Protein AF-A0A9D3YUE1-F1 (afdb_monomer_lite)

Structure (mmCIF, N/CA/C/O backbone):
data_AF-A0A9D3YUE1-F1
#
_entry.id   AF-A0A9D3YUE1-F1
#
loop_
_atom_site.group_PDB
_atom_site.id
_atom_site.type_symbol
_atom_site.label_atom_id
_atom_site.label_alt_id
_atom_site.label_comp_id
_atom_site.label_asym_id
_atom_site.label_e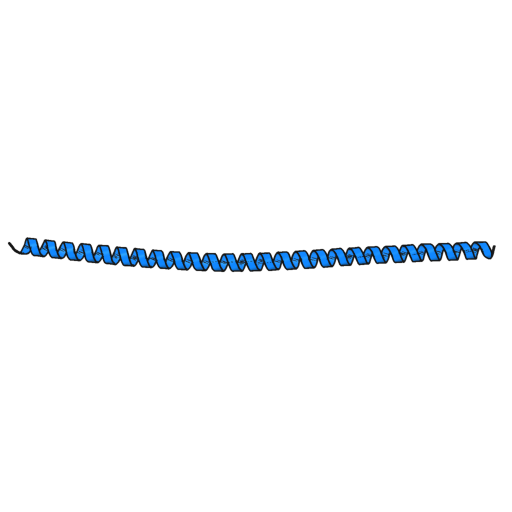ntity_id
_atom_site.label_seq_id
_atom_site.pdbx_PDB_ins_code
_atom_site.Cartn_x
_atom_site.Cartn_y
_atom_site.Cartn_z
_atom_site.occupancy
_atom_site.B_iso_or_equiv
_atom_site.auth_seq_id
_atom_site.auth_comp_id
_atom_site.auth_asym_id
_atom_site.auth_atom_id
_atom_site.pdbx_PDB_model_num
ATOM 1 N N . MET A 1 1 ? 43.456 -5.853 -62.060 1.00 54.56 1 MET A N 1
ATOM 2 C CA . MET A 1 1 ? 42.392 -4.876 -61.725 1.00 54.56 1 MET A CA 1
ATOM 3 C C . MET A 1 1 ? 41.657 -5.330 -60.462 1.00 54.56 1 MET A C 1
ATOM 5 O O . MET A 1 1 ? 40.556 -4.873 -60.202 1.00 54.56 1 MET A O 1
ATOM 9 N N . ASP A 1 2 ? 42.297 -6.190 -59.663 1.00 61.81 2 ASP A N 1
ATOM 10 C CA . ASP A 1 2 ? 41.581 -7.147 -58.814 1.00 61.81 2 ASP A CA 1
ATOM 11 C C . ASP A 1 2 ? 41.671 -6.745 -57.335 1.00 61.81 2 ASP A C 1
ATOM 13 O O . ASP A 1 2 ? 40.672 -6.746 -56.632 1.00 61.81 2 ASP A O 1
ATOM 17 N N . GLY A 1 3 ? 42.805 -6.176 -56.904 1.00 63.16 3 GLY A N 1
ATOM 18 C CA . GLY A 1 3 ? 42.981 -5.718 -55.518 1.00 63.16 3 GLY A CA 1
ATOM 19 C C . GLY A 1 3 ? 42.125 -4.514 -55.090 1.00 63.16 3 GLY A C 1
ATOM 20 O O . GLY A 1 3 ? 42.040 -4.231 -53.902 1.00 63.16 3 GLY A O 1
ATOM 21 N N . TRP A 1 4 ? 41.495 -3.794 -56.028 1.00 70.94 4 TRP A N 1
ATOM 22 C CA . TRP A 1 4 ? 40.568 -2.698 -55.693 1.00 70.94 4 TRP A CA 1
ATOM 23 C C . TRP A 1 4 ? 39.145 -3.207 -55.432 1.00 70.94 4 TRP A C 1
ATOM 25 O O . TRP A 1 4 ? 38.423 -2.595 -54.656 1.00 70.94 4 TRP A O 1
ATOM 35 N N . MET A 1 5 ? 38.748 -4.317 -56.066 1.00 70.25 5 MET A N 1
ATOM 36 C CA . MET A 1 5 ? 37.482 -4.994 -55.768 1.00 70.25 5 MET A CA 1
ATOM 37 C C . MET A 1 5 ? 37.584 -5.767 -54.456 1.00 70.25 5 MET A C 1
ATOM 39 O O . MET A 1 5 ? 36.690 -5.634 -53.626 1.00 70.25 5 MET A O 1
ATOM 43 N N . ASP A 1 6 ? 38.698 -6.473 -54.243 1.00 70.88 6 ASP A N 1
ATOM 44 C CA . ASP A 1 6 ? 38.929 -7.245 -53.018 1.00 70.88 6 ASP A CA 1
ATOM 45 C C . ASP A 1 6 ? 38.961 -6.332 -51.782 1.00 70.88 6 ASP A C 1
ATOM 47 O O . ASP A 1 6 ? 38.195 -6.529 -50.846 1.00 70.88 6 ASP A O 1
ATOM 51 N N . GLY A 1 7 ? 39.731 -5.236 -51.816 1.00 76.62 7 GLY A N 1
ATOM 52 C CA . GLY A 1 7 ? 39.797 -4.302 -50.684 1.00 76.62 7 GLY A CA 1
ATOM 53 C C . GLY A 1 7 ? 38.493 -3.541 -50.401 1.00 76.62 7 GLY A C 1
ATOM 54 O O . GLY A 1 7 ? 38.276 -3.093 -49.277 1.00 76.62 7 GLY A O 1
ATOM 55 N N . TRP A 1 8 ? 37.619 -3.386 -51.401 1.00 79.19 8 TRP A N 1
ATOM 56 C CA . TRP A 1 8 ? 36.313 -2.746 -51.217 1.00 79.19 8 TRP A CA 1
ATOM 57 C C . TRP A 1 8 ? 35.271 -3.724 -50.665 1.00 79.19 8 TRP A C 1
ATOM 59 O O . TRP A 1 8 ? 34.458 -3.330 -49.834 1.00 79.19 8 TRP A O 1
ATOM 69 N N . MET A 1 9 ? 35.312 -4.994 -51.084 1.00 77.12 9 MET A N 1
ATOM 70 C CA . MET A 1 9 ? 34.488 -6.059 -50.503 1.00 77.12 9 MET A CA 1
ATOM 71 C C . MET A 1 9 ? 34.874 -6.341 -49.052 1.00 77.12 9 MET A C 1
ATOM 73 O O . MET A 1 9 ? 33.980 -6.380 -48.209 1.00 77.12 9 MET A O 1
ATOM 77 N N . ASP A 1 10 ? 36.171 -6.456 -48.757 1.00 78.31 10 ASP A N 1
ATOM 78 C CA . ASP A 1 10 ? 36.662 -6.727 -47.403 1.00 78.31 10 ASP A CA 1
ATOM 79 C C . ASP A 1 10 ? 36.312 -5.576 -46.453 1.00 78.31 10 ASP A C 1
ATOM 81 O O . ASP A 1 10 ? 35.676 -5.788 -45.427 1.00 78.31 10 ASP A O 1
ATOM 85 N N . GLY A 1 11 ? 36.601 -4.326 -46.836 1.00 79.94 11 GLY A N 1
ATOM 86 C CA . GLY A 1 11 ? 36.287 -3.169 -45.991 1.00 79.94 11 GLY A CA 1
ATOM 87 C C . GLY A 1 11 ? 34.786 -2.946 -45.769 1.00 79.94 11 GLY A C 1
ATOM 88 O O . GLY A 1 11 ? 34.388 -2.405 -44.736 1.00 79.94 11 GLY A O 1
ATOM 89 N N . TRP A 1 12 ? 33.940 -3.355 -46.720 1.00 82.50 12 TRP A N 1
ATOM 90 C CA . TRP A 1 12 ? 32.488 -3.263 -46.574 1.00 82.50 12 TRP A CA 1
ATOM 91 C C . TRP A 1 12 ? 31.913 -4.413 -45.741 1.00 82.50 12 TRP A C 1
ATOM 93 O O . TRP A 1 12 ? 31.025 -4.165 -44.929 1.00 82.50 12 TRP A O 1
ATOM 103 N N .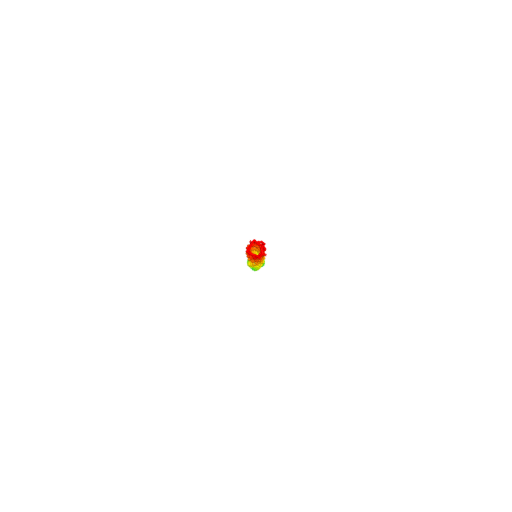 MET A 1 13 ? 32.422 -5.643 -45.895 1.00 79.75 13 MET A N 1
ATOM 104 C CA . MET A 1 13 ? 32.032 -6.772 -45.041 1.00 79.75 13 MET A CA 1
ATOM 105 C C . MET A 1 13 ? 32.469 -6.558 -43.596 1.00 79.75 13 MET A C 1
ATOM 107 O O . MET A 1 13 ? 31.631 -6.729 -42.716 1.00 79.75 13 MET A O 1
ATOM 111 N N . ASP A 1 14 ? 33.708 -6.125 -43.359 1.00 80.56 14 ASP A N 1
ATOM 112 C CA . ASP A 1 14 ? 34.220 -5.875 -42.008 1.00 80.56 14 ASP A CA 1
ATOM 113 C C . ASP A 1 14 ? 33.450 -4.731 -41.343 1.00 80.56 14 ASP A C 1
ATOM 115 O O . ASP A 1 14 ? 32.891 -4.897 -40.265 1.00 80.56 14 ASP A O 1
ATOM 119 N N . GLY A 1 15 ? 33.300 -3.588 -42.023 1.00 80.25 15 GLY A N 1
ATOM 120 C CA . GLY A 1 15 ? 32.586 -2.443 -41.453 1.00 80.25 15 GLY A CA 1
ATOM 121 C C . GLY A 1 15 ? 31.093 -2.697 -41.215 1.00 80.25 15 GLY A C 1
ATOM 122 O O . GLY A 1 15 ? 30.510 -2.129 -40.289 1.00 80.25 15 GLY A O 1
ATOM 123 N N . TRP A 1 16 ? 30.458 -3.536 -42.039 1.00 82.19 16 TRP A N 1
ATOM 124 C CA . TRP A 1 16 ? 29.053 -3.897 -41.861 1.00 82.19 16 TRP A CA 1
ATOM 125 C C . TRP A 1 16 ? 28.859 -4.987 -40.805 1.00 82.19 16 TRP A C 1
ATOM 127 O O . TRP A 1 16 ? 27.925 -4.871 -40.016 1.00 82.19 16 TRP A O 1
ATOM 137 N N . MET A 1 17 ? 29.727 -6.007 -40.750 1.00 79.19 17 MET A N 1
ATOM 138 C CA . MET A 1 17 ? 29.691 -7.010 -39.681 1.00 79.19 17 MET A CA 1
ATOM 139 C C . MET A 1 17 ? 29.975 -6.365 -38.333 1.00 79.19 17 MET A C 1
ATOM 141 O O . MET A 1 17 ? 29.146 -6.523 -37.447 1.00 79.19 17 MET A O 1
ATOM 145 N N . ASP A 1 18 ? 31.048 -5.589 -38.195 1.00 80.62 18 ASP A N 1
ATOM 146 C CA . ASP A 1 18 ? 31.399 -4.964 -36.917 1.00 80.62 18 ASP A CA 1
ATOM 147 C C . ASP A 1 18 ? 30.311 -3.974 -36.485 1.00 80.62 18 ASP A C 1
ATOM 149 O O . ASP A 1 18 ? 29.754 -4.083 -35.398 1.00 80.62 18 ASP A O 1
ATOM 153 N N . GLY A 1 19 ? 29.896 -3.063 -37.372 1.00 79.75 19 GLY A N 1
ATOM 154 C CA . GLY A 1 19 ? 28.900 -2.048 -37.020 1.00 79.75 19 GLY A CA 1
ATOM 155 C C . GLY A 1 19 ? 27.510 -2.612 -36.712 1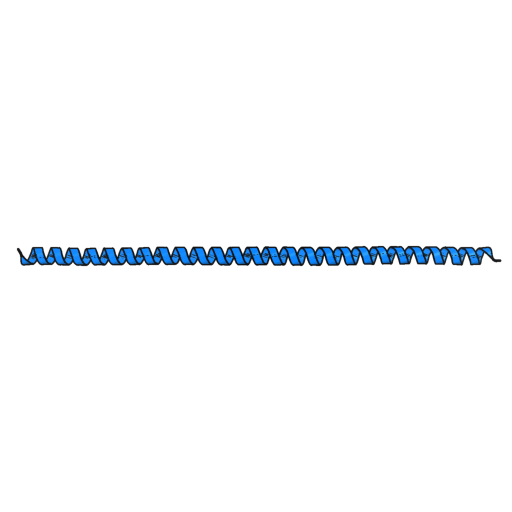.00 79.75 19 GLY A C 1
ATOM 156 O O . GLY A 1 19 ? 26.798 -2.076 -35.860 1.00 79.75 19 GLY A O 1
ATOM 157 N N . TRP A 1 20 ? 27.097 -3.680 -37.401 1.00 81.50 20 TRP A N 1
ATOM 158 C CA . TRP A 1 20 ? 25.806 -4.316 -37.145 1.00 81.50 20 TRP A CA 1
ATOM 159 C C . TRP A 1 20 ? 25.854 -5.226 -35.921 1.00 81.50 20 TRP A C 1
ATOM 161 O O . TRP A 1 20 ? 24.903 -5.235 -35.145 1.00 81.50 20 TRP A O 1
ATOM 171 N N . MET A 1 21 ? 26.942 -5.969 -35.734 1.00 78.44 21 MET A N 1
ATOM 172 C CA . MET A 1 21 ? 27.091 -6.905 -34.627 1.00 78.44 21 MET A CA 1
ATOM 173 C C . MET A 1 21 ? 27.294 -6.164 -33.304 1.00 78.44 21 MET A C 1
ATOM 175 O O . MET A 1 21 ? 26.582 -6.480 -32.354 1.00 78.44 21 MET A O 1
ATOM 179 N N . ASP A 1 22 ? 28.132 -5.123 -33.275 1.00 80.19 22 ASP A N 1
ATOM 180 C CA . ASP A 1 22 ? 28.326 -4.274 -32.093 1.00 80.19 22 ASP A CA 1
ATOM 181 C C . ASP A 1 22 ? 27.056 -3.474 -31.789 1.00 80.19 22 ASP A C 1
ATOM 183 O O . ASP A 1 22 ? 26.518 -3.542 -30.690 1.00 80.19 22 ASP A O 1
ATOM 187 N N . GLY A 1 23 ? 26.485 -2.786 -32.784 1.00 79.19 23 GLY A N 1
ATOM 188 C CA . GLY A 1 23 ? 25.296 -1.959 -32.565 1.00 79.19 23 GLY A CA 1
ATOM 189 C C . GLY A 1 23 ? 24.053 -2.758 -32.159 1.00 79.19 23 GLY A C 1
ATOM 190 O O . GLY A 1 23 ? 23.216 -2.261 -31.402 1.00 79.19 23 GLY A O 1
ATOM 191 N N . TRP A 1 24 ? 23.913 -3.990 -32.654 1.00 80.50 24 TRP A N 1
ATOM 192 C CA . TRP A 1 24 ? 22.803 -4.864 -32.286 1.00 80.50 24 TRP A CA 1
ATOM 193 C C . TRP A 1 24 ? 23.044 -5.583 -30.958 1.00 80.50 24 TRP A C 1
ATOM 195 O O . TRP A 1 24 ? 22.104 -5.661 -30.170 1.00 80.50 24 TRP A O 1
ATOM 205 N N . MET A 1 25 ? 24.260 -6.074 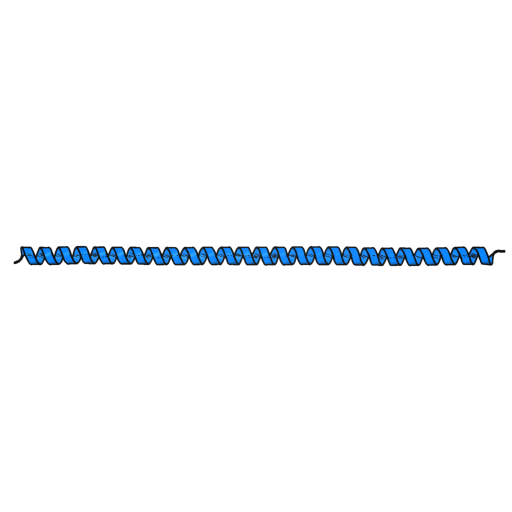-30.677 1.00 77.88 25 MET A N 1
ATOM 206 C CA . MET A 1 25 ? 24.566 -6.667 -29.369 1.00 77.88 25 MET A CA 1
ATOM 207 C C . MET A 1 25 ? 24.466 -5.632 -28.259 1.00 77.88 25 MET A C 1
ATOM 209 O O . MET A 1 25 ? 23.754 -5.899 -27.298 1.00 77.88 25 MET A O 1
ATOM 213 N N . ASP A 1 26 ? 25.089 -4.464 -28.412 1.00 80.44 26 ASP A N 1
ATOM 214 C CA . ASP A 1 26 ? 25.088 -3.425 -27.379 1.00 80.44 26 ASP A CA 1
ATOM 215 C C . ASP A 1 26 ? 23.677 -2.872 -27.184 1.00 80.44 26 ASP A C 1
ATOM 217 O O . ASP A 1 26 ? 23.143 -2.886 -26.082 1.00 80.44 26 ASP A O 1
ATOM 221 N N . GLY A 1 27 ? 22.993 -2.486 -28.267 1.00 79.06 27 GLY A N 1
ATOM 222 C CA . GLY A 1 27 ? 21.648 -1.917 -28.161 1.00 79.06 27 GLY A CA 1
ATOM 223 C C . GLY A 1 27 ? 20.600 -2.897 -27.623 1.00 79.06 27 GLY A C 1
ATOM 224 O O . GLY A 1 27 ? 19.660 -2.483 -26.941 1.00 79.06 27 GLY A O 1
ATOM 225 N N . TRP A 1 28 ? 20.735 -4.192 -27.925 1.00 80.50 28 TRP A N 1
ATOM 226 C CA . TRP A 1 28 ? 19.810 -5.210 -27.431 1.00 80.50 28 TRP A CA 1
ATOM 227 C C . TRP A 1 28 ? 20.156 -5.681 -26.019 1.00 80.50 28 TRP A C 1
ATOM 229 O O . TRP A 1 28 ? 19.235 -5.826 -25.218 1.00 80.50 28 TRP A O 1
ATOM 239 N N . MET A 1 29 ? 21.438 -5.892 -25.692 1.00 77.19 29 MET A N 1
ATOM 240 C CA . MET A 1 29 ? 21.846 -6.216 -24.321 1.00 77.19 29 MET A CA 1
ATOM 241 C C . MET A 1 29 ? 21.530 -5.059 -23.388 1.00 77.19 29 MET A C 1
ATOM 243 O O . MET A 1 29 ? 20.820 -5.298 -22.421 1.00 77.19 29 MET A O 1
ATOM 247 N N . ASP A 1 30 ? 21.952 -3.834 -23.695 1.00 79.62 30 ASP A N 1
ATOM 248 C CA . ASP A 1 30 ? 21.729 -2.689 -22.808 1.00 79.62 30 ASP A CA 1
ATOM 249 C C . ASP A 1 30 ? 20.233 -2.398 -22.676 1.00 79.62 30 ASP A C 1
ATOM 251 O O . ASP A 1 30 ? 19.697 -2.356 -21.576 1.00 79.62 30 ASP A O 1
ATOM 255 N N . GLY A 1 31 ? 19.498 -2.312 -23.790 1.00 78.56 31 GLY A N 1
ATOM 256 C CA . GLY A 1 31 ? 18.071 -1.987 -23.743 1.00 78.56 31 GLY A CA 1
ATOM 257 C C . GLY A 1 31 ? 17.208 -3.053 -23.058 1.00 78.56 31 GLY A C 1
ATOM 258 O O . GLY A 1 31 ? 16.227 -2.721 -22.390 1.00 78.56 31 GLY A O 1
ATOM 259 N N . TRP A 1 32 ? 17.542 -4.336 -23.223 1.00 80.50 32 TRP A N 1
ATOM 260 C CA . TRP A 1 32 ? 16.805 -5.418 -22.571 1.00 80.50 32 TRP A CA 1
ATOM 261 C C . TRP A 1 32 ? 17.213 -5.582 -21.110 1.00 80.50 32 TRP A C 1
ATOM 263 O O . TRP A 1 32 ? 16.348 -5.799 -20.264 1.00 80.50 32 TRP A O 1
ATOM 273 N N . MET A 1 33 ? 18.505 -5.469 -20.812 1.00 76.75 33 MET A N 1
ATOM 274 C CA . MET A 1 33 ? 19.033 -5.619 -19.464 1.00 76.75 33 MET A CA 1
ATOM 275 C C . MET A 1 33 ? 18.616 -4.434 -18.593 1.00 76.75 33 MET A C 1
ATOM 277 O O . MET A 1 33 ? 18.038 -4.681 -17.543 1.00 76.75 33 MET A O 1
ATOM 281 N N . ASP A 1 34 ? 18.752 -3.192 -19.063 1.00 79.62 34 ASP A N 1
ATOM 282 C CA . ASP A 1 34 ? 18.293 -2.001 -18.335 1.00 79.62 34 ASP A CA 1
ATOM 283 C C . ASP A 1 34 ? 16.768 -1.995 -18.208 1.00 79.62 34 ASP A C 1
ATOM 285 O O . ASP A 1 34 ? 16.229 -1.896 -17.113 1.00 79.62 34 ASP A O 1
ATOM 289 N N . GLY A 1 35 ? 16.033 -2.200 -19.307 1.00 77.25 35 GLY A N 1
ATOM 290 C CA . GLY A 1 35 ? 14.570 -2.132 -19.274 1.00 77.25 35 GLY A CA 1
ATOM 291 C C . GLY A 1 35 ? 13.917 -3.225 -18.421 1.00 77.25 35 GLY A C 1
ATOM 292 O O . GLY A 1 35 ? 12.890 -2.986 -17.782 1.00 77.25 35 GLY A O 1
ATOM 293 N N . TRP A 1 36 ? 14.488 -4.432 -18.407 1.00 79.69 36 TRP A N 1
ATOM 294 C CA . TRP A 1 36 ? 13.980 -5.527 -17.584 1.00 79.69 36 TRP A CA 1
ATOM 295 C C . TRP A 1 36 ? 14.432 -5.405 -16.131 1.00 79.69 36 TRP A C 1
ATOM 297 O O . TRP A 1 36 ? 13.632 -5.662 -15.235 1.00 79.69 36 TRP A O 1
ATOM 307 N N . MET A 1 37 ? 15.682 -5.004 -15.894 1.00 76.19 37 MET A N 1
ATOM 308 C CA . MET A 1 37 ? 16.222 -4.860 -14.549 1.00 76.19 37 MET A CA 1
ATOM 309 C C . MET A 1 37 ? 15.583 -3.666 -13.839 1.00 76.19 37 MET A C 1
ATOM 311 O O . MET A 1 37 ? 15.041 -3.872 -12.762 1.00 76.19 37 MET A O 1
ATOM 315 N N . ASP A 1 38 ? 15.506 -2.492 -14.468 1.00 78.44 38 ASP A N 1
ATOM 316 C CA . ASP A 1 38 ? 14.848 -1.314 -13.890 1.00 78.44 38 ASP A CA 1
ATOM 317 C C . ASP A 1 38 ? 13.344 -1.550 -13.733 1.00 78.44 38 ASP A C 1
ATOM 319 O O . ASP A 1 38 ? 12.797 -1.411 -12.646 1.00 78.44 38 ASP A O 1
ATOM 323 N N . GLY A 1 39 ? 12.656 -2.016 -14.781 1.00 76.50 39 GLY A N 1
ATOM 324 C CA . GLY A 1 39 ? 11.203 -2.198 -14.726 1.00 76.50 39 GLY A CA 1
ATOM 325 C C . GLY A 1 39 ? 10.746 -3.261 -13.721 1.00 76.50 39 GLY A C 1
ATOM 326 O O . GLY A 1 39 ? 9.688 -3.123 -13.103 1.00 76.50 39 GLY A O 1
ATOM 327 N N . TRP A 1 40 ? 11.521 -4.336 -13.551 1.00 79.00 40 TRP A N 1
ATOM 328 C CA . TRP A 1 40 ? 11.203 -5.381 -12.580 1.00 79.00 40 TRP A CA 1
ATOM 329 C C . TRP A 1 40 ? 11.625 -4.993 -11.165 1.00 79.00 40 TRP A C 1
ATOM 331 O O . TRP A 1 40 ? 10.883 -5.262 -10.222 1.00 79.00 40 TRP A O 1
ATOM 341 N N . MET A 1 41 ? 12.787 -4.359 -11.014 1.00 75.38 41 MET A N 1
ATOM 342 C CA . MET A 1 41 ? 13.306 -3.956 -9.714 1.00 75.38 41 MET A CA 1
ATOM 343 C C . MET A 1 41 ? 12.492 -2.793 -9.145 1.00 75.38 41 MET A C 1
ATOM 345 O O . MET A 1 41 ? 12.020 -2.930 -8.023 1.00 75.38 41 MET A O 1
ATOM 349 N N . ASP A 1 42 ? 12.193 -1.753 -9.926 1.00 77.94 42 ASP A N 1
ATOM 350 C CA . ASP A 1 42 ? 11.333 -0.642 -9.496 1.00 77.94 42 ASP A CA 1
ATOM 351 C C . ASP A 1 42 ? 9.904 -1.129 -9.245 1.00 77.94 42 ASP A C 1
ATOM 353 O O . ASP A 1 42 ? 9.356 -0.940 -8.165 1.00 77.94 42 ASP A O 1
ATOM 357 N N . GLY A 1 43 ? 9.301 -1.859 -10.190 1.00 75.62 43 GLY A N 1
ATOM 358 C CA . GLY A 1 43 ? 7.911 -2.302 -10.047 1.00 75.62 43 GLY A CA 1
ATOM 359 C C . GLY A 1 43 ? 7.682 -3.264 -8.876 1.00 75.62 43 GLY A C 1
ATOM 360 O O . GLY A 1 43 ? 6.625 -3.234 -8.242 1.00 75.62 43 GLY A O 1
ATOM 361 N N . TRP A 1 44 ? 8.653 -4.131 -8.580 1.00 78.62 44 TRP A N 1
ATOM 362 C CA . TRP A 1 44 ? 8.558 -5.056 -7.452 1.00 78.62 44 TRP A CA 1
ATOM 363 C C . TRP A 1 44 ? 8.911 -4.382 -6.130 1.00 78.62 44 TRP A C 1
ATOM 365 O O . TRP A 1 44 ? 8.242 -4.634 -5.130 1.00 78.62 44 TRP A O 1
ATOM 375 N N . MET A 1 45 ? 9.936 -3.530 -6.117 1.00 75.06 45 MET A N 1
ATOM 376 C CA . MET A 1 45 ? 10.390 -2.854 -4.910 1.00 75.06 45 MET A CA 1
ATOM 377 C C . MET A 1 45 ? 9.388 -1.779 -4.483 1.00 75.06 45 MET A C 1
ATOM 379 O O . MET A 1 45 ? 8.962 -1.825 -3.336 1.00 75.06 45 MET A O 1
ATOM 383 N N . ASP A 1 46 ? 8.906 -0.934 -5.396 1.00 76.81 46 ASP A N 1
ATOM 384 C CA . ASP A 1 46 ? 7.872 0.068 -5.105 1.00 76.81 46 ASP A CA 1
ATOM 385 C C . ASP A 1 46 ? 6.545 -0.609 -4.754 1.00 76.81 46 ASP A C 1
ATOM 387 O O . ASP A 1 46 ? 5.968 -0.362 -3.702 1.00 76.81 46 ASP A O 1
ATOM 391 N N . GLY A 1 47 ? 6.077 -1.556 -5.575 1.00 74.94 47 GLY A N 1
ATOM 392 C CA . GLY A 1 47 ? 4.780 -2.200 -5.349 1.00 74.94 47 GLY A CA 1
ATOM 393 C C . GLY A 1 47 ? 4.711 -3.014 -4.052 1.00 74.94 47 GLY A C 1
ATOM 394 O O . GLY A 1 47 ? 3.662 -3.070 -3.405 1.00 74.94 47 GLY A O 1
ATOM 395 N N . TRP A 1 48 ? 5.813 -3.660 -3.661 1.00 78.12 48 TRP A N 1
ATOM 396 C CA . TRP A 1 48 ? 5.873 -4.419 -2.414 1.00 78.12 48 TRP A CA 1
ATOM 397 C C . TRP A 1 48 ? 6.118 -3.516 -1.209 1.00 78.12 48 TRP A C 1
ATOM 399 O O . TRP A 1 48 ? 5.492 -3.723 -0.172 1.00 78.12 48 TRP A O 1
ATOM 409 N N . MET A 1 49 ? 7.000 -2.524 -1.333 1.00 75.38 49 MET A N 1
ATOM 410 C CA . MET A 1 49 ? 7.328 -1.620 -0.238 1.00 75.38 49 MET A CA 1
ATOM 411 C C . MET A 1 49 ? 6.155 -0.688 0.063 1.00 75.38 49 MET A C 1
ATOM 413 O O . MET A 1 49 ? 5.733 -0.661 1.212 1.00 75.38 49 MET A O 1
ATOM 417 N N . ASP A 1 50 ? 5.549 -0.053 -0.941 1.00 76.94 50 ASP A N 1
ATOM 418 C CA . ASP A 1 50 ? 4.379 0.813 -0.753 1.00 76.94 50 ASP A CA 1
ATOM 419 C C . ASP A 1 50 ? 3.171 -0.002 -0.285 1.00 76.94 50 ASP A C 1
ATOM 421 O O . ASP A 1 50 ? 2.571 0.294 0.741 1.00 76.94 50 ASP A O 1
ATOM 425 N N . GLY A 1 51 ? 2.851 -1.110 -0.962 1.00 75.12 51 GLY A N 1
ATOM 426 C CA . GLY A 1 51 ? 1.677 -1.915 -0.614 1.00 75.12 51 GLY A CA 1
ATOM 427 C C . GLY A 1 51 ? 1.752 -2.551 0.779 1.00 75.12 51 GLY A C 1
ATOM 428 O O . GLY A 1 51 ? 0.733 -2.679 1.462 1.00 75.12 51 GLY A O 1
ATOM 429 N N . TRP A 1 52 ? 2.945 -2.964 1.212 1.00 78.69 52 TRP A N 1
ATOM 430 C CA . TRP A 1 52 ? 3.137 -3.534 2.544 1.00 78.69 52 TRP A CA 1
ATOM 431 C C . TRP A 1 52 ? 3.236 -2.454 3.617 1.00 78.69 52 TRP A C 1
ATOM 433 O O . TRP A 1 52 ? 2.663 -2.622 4.690 1.00 78.69 52 TRP A O 1
ATOM 443 N N . MET A 1 53 ? 3.936 -1.354 3.338 1.00 76.12 53 MET A N 1
ATOM 444 C CA . MET A 1 53 ? 4.127 -0.272 4.294 1.00 76.12 53 MET A CA 1
ATOM 445 C C . MET A 1 53 ? 2.826 0.501 4.510 1.00 76.12 53 MET A C 1
ATOM 447 O O . MET A 1 53 ? 2.432 0.638 5.662 1.00 76.12 53 MET A O 1
ATOM 451 N N . ASP A 1 54 ? 2.102 0.871 3.452 1.00 76.94 54 ASP A N 1
ATOM 452 C CA . ASP A 1 54 ? 0.798 1.538 3.560 1.00 76.94 54 ASP A CA 1
ATOM 453 C C . ASP A 1 54 ? -0.237 0.605 4.192 1.00 76.94 54 ASP A C 1
ATOM 455 O O . ASP A 1 54 ? -0.862 0.944 5.190 1.00 76.94 54 ASP A O 1
ATOM 459 N N . GLY A 1 55 ? -0.368 -0.629 3.693 1.00 75.75 55 GLY A N 1
ATOM 460 C CA . GLY A 1 55 ? -1.374 -1.562 4.206 1.00 75.75 55 GLY A CA 1
ATOM 461 C C . GLY A 1 55 ? -1.158 -1.959 5.670 1.00 75.75 55 GLY A C 1
ATOM 462 O O . GLY A 1 55 ? -2.123 -2.161 6.411 1.00 75.75 55 GLY A O 1
ATOM 463 N N . TRP A 1 56 ? 0.099 -2.081 6.104 1.00 79.19 56 TRP A N 1
ATOM 464 C CA . TRP A 1 56 ? 0.421 -2.398 7.494 1.00 79.19 56 TRP A CA 1
ATOM 465 C C . TRP A 1 56 ? 0.329 -1.170 8.394 1.00 79.19 56 TRP A C 1
ATOM 467 O O . TRP A 1 56 ? -0.183 -1.281 9.505 1.00 79.19 56 TRP A O 1
ATOM 477 N N . MET A 1 57 ? 0.798 -0.013 7.927 1.00 76.25 57 MET A N 1
ATOM 478 C CA . MET A 1 57 ? 0.781 1.220 8.702 1.00 76.25 57 MET A CA 1
ATOM 479 C C . MET A 1 57 ? -0.647 1.738 8.868 1.00 76.25 57 MET A C 1
ATOM 481 O O . MET A 1 57 ? -1.044 1.953 10.006 1.00 76.25 57 MET A O 1
ATOM 485 N N . ASP A 1 58 ? -1.447 1.807 7.803 1.00 77.94 58 ASP A N 1
ATOM 486 C CA . ASP A 1 58 ? -2.853 2.224 7.875 1.00 77.94 58 ASP A CA 1
ATOM 487 C C . ASP A 1 58 ? -3.675 1.222 8.691 1.00 77.94 58 ASP A C 1
ATOM 489 O O . ASP A 1 58 ? -4.326 1.584 9.666 1.00 77.94 58 ASP A O 1
ATOM 493 N N . GLY A 1 59 ? -3.583 -0.076 8.378 1.00 76.19 59 GLY A N 1
ATOM 494 C CA . GLY A 1 59 ? -4.378 -1.095 9.069 1.00 76.19 59 GLY A CA 1
ATOM 495 C C . GLY A 1 59 ? -4.048 -1.232 10.560 1.00 76.19 59 GLY A C 1
ATOM 496 O O . GLY A 1 59 ? -4.937 -1.501 11.372 1.00 76.19 59 GLY A O 1
ATOM 497 N N . TRP A 1 60 ? -2.779 -1.061 10.940 1.00 80.69 60 TRP A N 1
ATOM 498 C CA . TRP A 1 60 ? -2.364 -1.122 12.340 1.00 80.69 60 TRP A CA 1
ATOM 499 C C . TRP A 1 60 ? -2.648 0.182 13.077 1.00 80.69 60 TRP A C 1
ATOM 501 O O . TRP A 1 60 ? -3.104 0.137 14.217 1.00 80.69 60 TRP A O 1
ATOM 511 N N . MET A 1 61 ? -2.398 1.330 12.446 1.00 76.88 61 MET A N 1
ATOM 512 C CA . MET A 1 61 ? -2.595 2.636 13.062 1.00 76.88 61 MET A CA 1
ATOM 513 C C . MET A 1 61 ? -4.083 2.937 13.235 1.00 76.88 61 MET A C 1
ATOM 515 O O . MET A 1 61 ? -4.473 3.252 14.354 1.00 76.88 61 MET A O 1
ATOM 519 N N . ASP A 1 62 ? -4.915 2.717 12.215 1.00 78.00 62 ASP A N 1
ATOM 520 C CA . ASP A 1 62 ? -6.368 2.899 12.315 1.00 78.00 62 ASP A CA 1
ATOM 521 C C . ASP A 1 62 ? -6.974 1.893 13.298 1.00 78.00 62 ASP A C 1
ATOM 523 O O . ASP A 1 62 ? -7.641 2.270 14.256 1.00 78.00 62 ASP A O 1
ATOM 527 N N . GLY A 1 63 ? -6.666 0.599 13.148 1.00 77.56 63 GLY A N 1
ATOM 528 C CA . GLY A 1 63 ? -7.245 -0.439 14.004 1.00 77.56 63 GLY A CA 1
ATOM 529 C C . GLY A 1 63 ? -6.852 -0.316 15.481 1.00 77.56 63 GLY A C 1
ATOM 530 O O . GLY A 1 63 ? -7.656 -0.613 16.367 1.00 77.56 63 GLY A O 1
ATOM 531 N N . TRP A 1 64 ? -5.620 0.113 15.767 1.00 81.81 64 TRP A N 1
ATOM 532 C CA . TRP A 1 64 ? -5.159 0.319 17.139 1.00 81.81 64 TRP A CA 1
ATOM 533 C C . TRP A 1 64 ? -5.672 1.632 17.723 1.00 81.81 64 TRP A C 1
ATOM 535 O O . TRP A 1 64 ? -6.079 1.653 18.883 1.00 81.81 64 TRP A O 1
ATOM 545 N N . MET A 1 65 ? -5.664 2.711 16.941 1.00 78.88 65 MET A N 1
ATOM 546 C CA . MET A 1 65 ? -6.082 4.028 17.404 1.00 78.88 65 MET A CA 1
ATOM 547 C C . MET A 1 65 ? -7.594 4.077 17.624 1.00 78.88 65 MET A C 1
ATOM 549 O O . MET A 1 65 ? -8.003 4.482 18.709 1.00 78.88 65 MET A O 1
ATOM 553 N N . ASP A 1 66 ? -8.398 3.562 16.691 1.00 81.50 66 ASP A N 1
ATOM 554 C CA . ASP A 1 66 ? -9.854 3.475 16.845 1.00 81.50 66 ASP A CA 1
ATOM 555 C C . ASP A 1 66 ? -10.218 2.535 17.998 1.00 81.50 66 ASP A C 1
ATOM 557 O O . ASP A 1 66 ? -10.913 2.924 18.931 1.00 81.50 66 ASP A O 1
ATOM 561 N N . GLY A 1 67 ? -9.664 1.317 18.018 1.00 81.50 67 GLY A N 1
ATOM 562 C CA . GLY A 1 67 ? -9.990 0.336 19.056 1.00 81.50 67 GLY A CA 1
ATOM 563 C C . GLY A 1 67 ? -9.579 0.767 20.469 1.00 81.50 67 GLY A C 1
ATOM 564 O O . GLY A 1 67 ? -10.273 0.459 21.441 1.00 81.50 67 GLY A O 1
ATOM 565 N N . TRP A 1 68 ? -8.456 1.476 20.609 1.00 85.38 68 TRP A N 1
ATOM 566 C CA . TRP A 1 68 ? -8.006 1.989 21.903 1.00 85.38 68 TRP A CA 1
ATOM 567 C C . TRP A 1 68 ? -8.782 3.233 22.330 1.00 85.38 68 TRP A C 1
ATOM 569 O O . TRP A 1 68 ? -9.131 3.352 23.504 1.00 85.38 68 TRP A O 1
ATOM 579 N N . MET A 1 69 ? -9.057 4.145 21.398 1.00 83.38 69 MET A N 1
ATOM 580 C CA . MET A 1 69 ? -9.761 5.389 21.684 1.00 83.38 69 MET A CA 1
ATOM 581 C C . MET A 1 69 ? -11.233 5.124 22.009 1.00 83.38 69 MET A C 1
ATOM 583 O O . MET A 1 69 ? -11.692 5.599 23.046 1.00 83.38 69 MET A O 1
ATOM 587 N N . ASP A 1 70 ? -11.917 4.290 21.222 1.00 85.69 70 ASP A N 1
ATOM 588 C CA . ASP A 1 70 ? -13.300 3.880 21.483 1.00 85.69 70 ASP A CA 1
ATOM 589 C C . ASP A 1 70 ? -13.392 3.100 22.798 1.00 85.69 70 ASP A C 1
ATOM 591 O O . ASP A 1 70 ? -14.151 3.465 23.691 1.00 85.69 70 ASP A O 1
ATOM 595 N N . GLY A 1 71 ? -12.539 2.087 22.993 1.00 86.25 71 GLY A N 1
ATOM 596 C CA . GLY A 1 71 ? -12.569 1.269 24.209 1.00 86.25 71 GLY A CA 1
ATOM 597 C C . GLY A 1 71 ? -12.242 2.046 25.491 1.00 86.25 71 GLY A C 1
ATOM 598 O O . GLY A 1 71 ? -12.794 1.756 26.554 1.00 86.25 71 GLY A O 1
ATOM 599 N N . TRP A 1 72 ? -11.346 3.035 25.419 1.00 89.12 72 TRP A N 1
ATOM 600 C CA . TRP A 1 72 ? -11.025 3.888 26.563 1.00 89.12 72 TRP A CA 1
ATOM 601 C C . TRP A 1 72 ? -12.130 4.906 26.842 1.00 89.12 72 TRP A C 1
ATOM 603 O O . TRP A 1 72 ? -12.461 5.134 28.004 1.00 89.12 72 TRP A O 1
ATOM 613 N N . MET A 1 73 ? -12.704 5.501 25.796 1.00 87.75 73 MET A N 1
ATOM 614 C CA . MET A 1 73 ? -13.757 6.503 25.917 1.00 87.75 73 MET A CA 1
ATOM 615 C C . MET A 1 73 ? -15.064 5.883 26.425 1.00 87.75 73 MET A C 1
ATOM 617 O O . MET A 1 73 ? -15.639 6.416 27.375 1.00 87.75 73 MET A O 1
ATOM 621 N N . ASP A 1 74 ? -15.454 4.721 25.894 1.00 88.94 74 ASP A N 1
ATOM 622 C CA . ASP A 1 7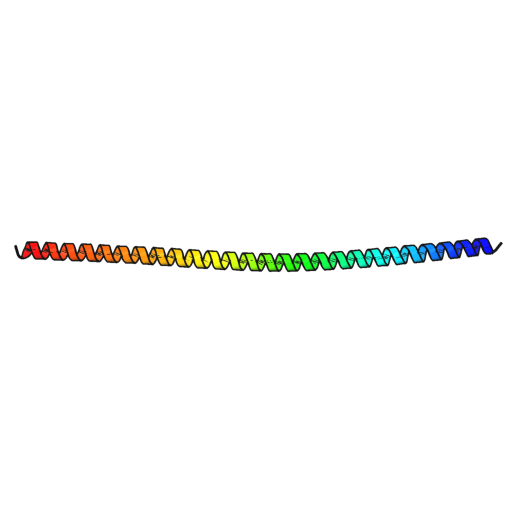4 ? -16.611 3.948 26.361 1.00 88.94 74 ASP A CA 1
ATOM 623 C C . ASP A 1 74 ? -16.421 3.513 27.817 1.00 88.94 74 ASP A C 1
ATOM 625 O O . ASP A 1 74 ? -17.256 3.798 28.672 1.00 88.94 74 ASP A O 1
ATOM 629 N N . GLY A 1 75 ? -15.269 2.918 28.150 1.00 88.75 75 GLY A N 1
ATOM 630 C CA . GLY A 1 75 ? -14.991 2.481 29.521 1.00 88.75 75 GLY A CA 1
ATOM 631 C C . GLY A 1 75 ? -14.938 3.631 30.534 1.00 88.75 75 GLY A C 1
ATOM 632 O O . GLY A 1 75 ? -15.259 3.442 31.710 1.00 88.75 75 GLY A O 1
ATOM 633 N N . TRP A 1 76 ? -14.536 4.830 30.104 1.00 90.75 76 TRP A N 1
ATOM 634 C CA . TRP A 1 76 ? -14.523 6.012 30.960 1.00 90.75 76 TRP A CA 1
ATOM 635 C C . TRP A 1 76 ? -15.920 6.611 31.139 1.00 90.75 76 TRP A C 1
ATOM 637 O O . TRP A 1 76 ? -16.251 6.983 32.264 1.00 90.75 76 TRP A O 1
ATOM 647 N N . MET A 1 77 ? -16.741 6.661 30.080 1.00 88.12 77 MET A N 1
ATOM 648 C CA . MET A 1 77 ? -18.145 7.086 30.164 1.00 88.12 77 MET A CA 1
ATOM 649 C C . MET A 1 77 ? -18.960 6.136 31.043 1.00 88.12 77 MET A C 1
ATOM 651 O O . MET A 1 77 ? -19.576 6.601 31.998 1.00 88.12 77 MET A O 1
ATOM 655 N N . ASP A 1 78 ? -18.859 4.824 30.824 1.00 90.50 78 ASP A N 1
ATOM 656 C CA . ASP A 1 78 ? -19.554 3.811 31.629 1.00 90.50 78 ASP A CA 1
ATOM 657 C C . ASP A 1 78 ? -19.168 3.896 33.116 1.00 90.50 78 ASP A C 1
ATOM 659 O O . ASP A 1 78 ? -20.002 3.762 34.015 1.00 90.50 78 ASP A O 1
ATOM 663 N N . GLY A 1 79 ? -17.883 4.140 33.400 1.00 89.81 79 GLY A N 1
ATOM 664 C CA . GLY A 1 79 ? -17.393 4.325 34.766 1.00 89.81 79 GLY A CA 1
ATOM 665 C C . GLY A 1 79 ? -17.900 5.612 35.423 1.00 89.81 79 GLY A C 1
ATOM 666 O O . GLY A 1 79 ? -18.129 5.636 36.635 1.00 89.81 79 GLY A O 1
ATOM 667 N N . TRP A 1 80 ? -18.075 6.678 34.641 1.00 91.19 80 TRP A N 1
ATOM 668 C CA . TRP A 1 80 ? -18.619 7.949 35.114 1.00 91.19 80 TRP A CA 1
ATOM 669 C C . TRP A 1 80 ? -20.115 7.850 35.397 1.00 91.19 80 TRP A C 1
ATOM 671 O O . TRP A 1 80 ? -20.552 8.291 36.459 1.00 91.19 80 TRP A O 1
ATOM 681 N N . ASP A 1 81 ? -20.865 7.218 34.496 1.00 89.44 81 ASP A N 1
ATOM 682 C CA . ASP A 1 81 ? -22.299 6.979 34.649 1.00 89.44 81 ASP A CA 1
ATOM 683 C C . ASP A 1 81 ? -22.563 6.121 35.892 1.00 89.44 81 ASP A C 1
ATOM 685 O O . ASP A 1 81 ? -23.325 6.522 36.770 1.00 89.44 81 ASP A O 1
ATOM 689 N N . GLY A 1 82 ? -21.820 5.022 36.069 1.00 90.12 82 GLY A N 1
ATOM 690 C CA . GLY A 1 82 ? -21.945 4.181 37.263 1.00 90.12 82 GLY A CA 1
ATOM 691 C C . GLY A 1 82 ? -21.579 4.893 38.575 1.00 90.12 82 GLY A C 1
ATOM 692 O O . GLY A 1 82 ? -22.170 4.620 39.622 1.00 90.12 82 GLY A O 1
ATOM 693 N N . TRP A 1 83 ? -20.620 5.825 38.549 1.00 91.75 83 TRP A N 1
ATOM 694 C CA . TRP A 1 83 ? -20.307 6.657 39.715 1.00 91.75 83 TRP A CA 1
ATOM 695 C C . TRP A 1 83 ? -21.419 7.666 40.013 1.00 91.75 83 TRP A C 1
ATOM 697 O O . TRP A 1 83 ? -21.756 7.879 41.180 1.00 91.75 83 TRP A O 1
ATOM 707 N N . MET A 1 84 ? -21.986 8.279 38.973 1.00 90.25 84 MET A N 1
ATOM 708 C CA . MET A 1 84 ? -23.046 9.273 39.103 1.00 90.25 84 MET A CA 1
ATOM 709 C C . MET A 1 84 ? -24.339 8.638 39.625 1.00 90.25 84 MET A C 1
ATOM 711 O O . MET A 1 84 ? -24.944 9.189 40.546 1.00 90.25 84 MET A O 1
ATOM 715 N N . ASP A 1 85 ? -24.688 7.456 39.114 1.00 88.75 85 ASP A N 1
ATOM 716 C CA . ASP A 1 85 ? -25.816 6.646 39.579 1.00 88.75 85 ASP A CA 1
ATOM 717 C C . ASP A 1 85 ? -25.635 6.256 41.049 1.00 88.75 85 ASP A C 1
ATOM 719 O O . ASP A 1 85 ? -26.480 6.565 41.887 1.00 88.75 85 ASP A O 1
ATOM 723 N N . GLY A 1 86 ? -24.479 5.688 41.411 1.00 89.25 86 GLY A N 1
ATOM 724 C CA . GLY A 1 86 ? -24.205 5.296 42.796 1.00 89.25 86 GLY A CA 1
ATOM 725 C C . GLY A 1 86 ? -24.179 6.474 43.778 1.00 89.25 86 GLY A C 1
ATOM 726 O O . GLY A 1 86 ? -24.546 6.325 44.946 1.00 89.25 86 GLY A O 1
ATOM 727 N N . TRP A 1 87 ? -23.760 7.659 43.325 1.00 90.62 87 TRP A N 1
ATOM 728 C CA . TRP A 1 87 ? -23.803 8.875 44.133 1.00 90.62 87 TRP A CA 1
ATOM 729 C C . TRP A 1 87 ? -25.227 9.419 44.287 1.00 90.62 87 TRP A C 1
ATOM 731 O O . TRP A 1 87 ? -25.596 9.808 45.396 1.00 90.62 87 TRP A O 1
ATOM 741 N N . MET A 1 88 ? -26.030 9.430 43.216 1.00 86.94 88 MET A N 1
ATOM 742 C CA . MET A 1 88 ? -27.439 9.833 43.278 1.00 86.94 88 MET A CA 1
ATOM 743 C C . MET A 1 88 ? -28.246 8.905 44.179 1.00 86.94 88 MET A C 1
ATOM 745 O O . MET A 1 88 ? -28.956 9.409 45.048 1.00 86.94 88 MET A O 1
ATOM 749 N N . ASP A 1 89 ? -28.088 7.591 44.021 1.00 86.25 89 ASP A N 1
ATOM 750 C CA . ASP A 1 89 ? -28.782 6.584 44.825 1.00 86.25 89 ASP A CA 1
ATOM 751 C C . ASP A 1 89 ? -28.381 6.702 46.299 1.00 86.25 89 ASP A C 1
ATOM 753 O O . ASP A 1 89 ? -29.228 6.891 47.168 1.00 86.25 89 ASP A O 1
ATOM 757 N N . GLY A 1 90 ? -27.076 6.724 46.594 1.00 85.31 90 GLY A N 1
ATOM 758 C CA . GLY A 1 90 ? -26.592 6.835 47.972 1.00 85.31 90 GLY A CA 1
ATOM 759 C C . GLY A 1 90 ? -26.957 8.160 48.652 1.00 85.31 90 GLY A C 1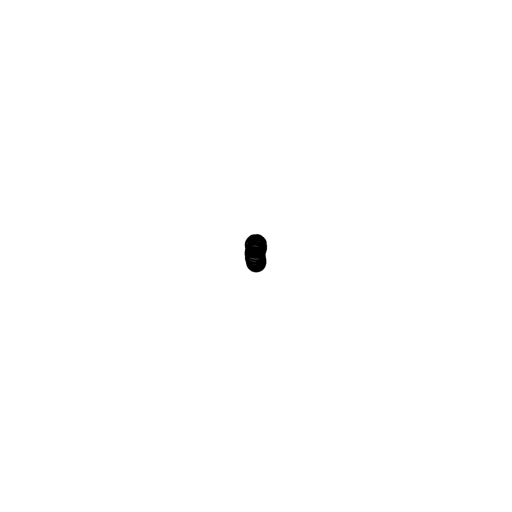
ATOM 760 O O . GLY A 1 90 ? -27.170 8.201 49.866 1.00 85.31 90 GLY A O 1
ATOM 761 N N . TRP A 1 91 ? -27.041 9.256 47.892 1.00 86.81 91 TRP A N 1
ATOM 762 C CA . TRP A 1 91 ? -27.480 10.545 48.419 1.00 86.81 91 TRP A CA 1
ATOM 763 C C . TRP A 1 91 ? -28.997 10.597 48.623 1.00 86.81 91 TRP A C 1
ATOM 765 O O . TRP A 1 91 ? -29.437 11.113 49.648 1.00 86.81 91 TRP A O 1
ATOM 775 N N . MET A 1 92 ? -29.794 10.048 47.698 1.00 80.75 92 MET A N 1
ATOM 776 C CA . MET A 1 92 ? -31.249 9.937 47.854 1.00 80.75 92 MET A CA 1
ATOM 777 C C . MET A 1 92 ? -31.621 9.062 49.047 1.00 80.75 92 MET A C 1
ATOM 779 O O . MET A 1 92 ? -32.421 9.505 49.871 1.00 80.75 92 MET A O 1
ATOM 783 N N . ASP A 1 93 ? -31.014 7.882 49.166 1.00 81.38 93 ASP A N 1
ATOM 784 C CA . ASP A 1 93 ? -31.280 6.937 50.250 1.00 81.38 93 ASP A CA 1
ATOM 785 C C . ASP A 1 93 ? -30.888 7.545 51.601 1.00 81.38 93 ASP A C 1
ATOM 787 O O . ASP A 1 93 ? -31.702 7.626 52.520 1.00 81.38 93 ASP A O 1
ATOM 791 N N . GLY A 1 94 ? -29.675 8.102 51.703 1.00 80.00 94 GLY A N 1
ATOM 792 C CA . GLY A 1 94 ? -29.209 8.734 52.939 1.00 80.00 94 GLY A CA 1
ATOM 793 C C . GLY A 1 94 ? -30.008 9.980 53.337 1.00 80.00 94 GLY A C 1
ATOM 794 O O . GLY A 1 94 ? -30.162 10.266 54.528 1.00 80.00 94 GLY A O 1
ATOM 795 N N . TRP A 1 95 ? -30.528 10.734 52.365 1.00 81.88 95 TRP A N 1
ATOM 796 C CA . TRP A 1 95 ? -31.366 11.900 52.635 1.00 81.88 95 TRP A CA 1
ATOM 797 C C . TRP A 1 95 ? -32.795 11.505 53.021 1.00 81.88 95 TRP A C 1
ATOM 799 O O . TRP A 1 95 ? -33.340 12.110 53.941 1.00 81.88 95 TRP A O 1
ATOM 809 N N . MET A 1 96 ? -33.387 10.492 52.374 1.00 71.81 96 MET A N 1
ATOM 810 C CA . MET A 1 96 ? -34.709 9.959 52.729 1.00 71.81 96 MET A CA 1
ATOM 811 C C . MET A 1 96 ? -34.716 9.314 54.115 1.00 71.81 96 MET A C 1
ATOM 813 O O . MET A 1 96 ? -35.603 9.631 54.910 1.00 71.81 96 MET A O 1
ATOM 817 N N . ASP A 1 97 ? -33.720 8.485 54.430 1.00 74.69 97 ASP A N 1
ATOM 818 C CA . ASP A 1 97 ? -33.614 7.819 55.733 1.00 74.69 97 ASP A CA 1
ATOM 819 C C . ASP A 1 97 ? -33.431 8.847 56.860 1.00 74.69 97 ASP A C 1
ATOM 821 O O . ASP A 1 97 ? -34.124 8.809 57.876 1.00 74.69 97 ASP A O 1
ATOM 825 N N . GLY A 1 98 ? -32.576 9.855 56.649 1.00 73.62 98 GLY A N 1
ATOM 826 C CA . GLY A 1 98 ? -32.363 10.934 57.619 1.00 73.62 98 GLY A CA 1
ATOM 827 C C . GLY A 1 98 ? -33.564 11.871 57.814 1.00 73.62 98 GLY A C 1
ATOM 828 O O . GLY A 1 98 ? -33.658 12.524 58.853 1.00 73.62 98 GLY A O 1
ATOM 829 N N . TRP A 1 99 ? -34.474 11.958 56.839 1.00 73.94 99 TRP A N 1
ATOM 830 C CA . TRP A 1 99 ? -35.707 12.750 56.938 1.00 73.94 99 TRP A CA 1
ATOM 831 C C . TRP A 1 99 ? -36.875 11.976 57.557 1.00 73.94 99 TRP A C 1
ATOM 833 O O . TRP A 1 99 ? -37.746 12.594 58.164 1.00 73.94 99 TRP A O 1
ATOM 843 N N . MET A 1 100 ? -36.931 10.653 57.374 1.00 61.53 100 MET A N 1
ATOM 844 C CA . MET A 1 100 ? -37.982 9.804 57.948 1.00 61.53 100 MET A CA 1
ATOM 845 C C . MET A 1 100 ? -37.728 9.437 59.415 1.00 61.53 100 MET A C 1
ATOM 847 O O . MET A 1 100 ? -38.696 9.266 60.155 1.00 61.53 100 MET A O 1
ATOM 851 N N . ASP A 1 101 ? -36.464 9.362 59.841 1.00 60.78 101 ASP A N 1
ATOM 852 C CA . ASP A 1 101 ? -36.079 9.068 61.231 1.00 60.78 101 ASP A CA 1
ATOM 853 C C . ASP A 1 101 ? -35.930 10.327 62.125 1.00 60.78 101 ASP A C 1
ATOM 855 O O . ASP A 1 101 ? -35.560 10.211 63.300 1.00 60.78 101 ASP A O 1
ATOM 859 N N . GLY A 1 102 ? -36.205 11.525 61.585 1.00 52.97 102 GLY A N 1
ATOM 860 C CA . GLY A 1 102 ? -36.107 12.832 62.261 1.00 52.97 102 GLY A CA 1
ATOM 861 C C . GLY A 1 102 ? -37.413 13.388 62.827 1.00 52.97 102 GLY A C 1
ATOM 862 O O . GLY A 1 102 ? -38.487 13.159 62.230 1.00 52.97 102 GLY A O 1
#

Sequence (102 aa):
MDGWMDGWMDGWMDGWMDGWMDGWMDGWMDGWMDGWMDGWMDGWMDGWMDGWMDGWMDGWMDGWMDGWMDGWMDGWMDGWDGWMDGWMDGWMDGWMDGWMDG

Organism: Dreissena polymorpha (NCBI:txid45954)

Secondary structure (DSSP, 8-state):
--HHHHHHHHHHHHHHHHHHHHHHHHHHHHHHHHHHHHHHHHHHHHHHHHHHHHHHHHHHHHHHHHHHHHHHHHHHHHHHHHHHHHHHHHHHHHHHHHHH--

Foldseek 3Di:
DPVVVVVVVVVVVVCCCCCCVVCCCCCVCCVVVCCCCVVVVCCCVCVCCVVVVVVCCVVVVVVVVVVVVVVVVVVVVVVVVVVVVVVVVVVVVVVVVVVVVD

Radius of gyration: 42.43 Å; chains: 1; bounding box: 81×20×124 Å

pLDDT: mean 79.34, std 7.19, range [52.97, 91.75]